Protein AF-A0A9Q1BY20-F1 (afdb_monomer_lite)

Foldseek 3Di:
DDPDQWDWDQDDQPDDDPLDDNPDGDDIDTQGFVVVVDPDPVCNVVGPVVVLVVQCVVCVVLDPDPASDWDPDPVTHHDDPVNVFVVQQVVCVVVDDPPDDDGPCVVLVVVLVVCVVVVNDPVVNCVVSVD

Sequence (131 aa):
MWFSPFFFLLPDPAFLTKNLTKSFIPGPLNLPLMSSASSVPEDRLVCLVRALKWYIEKTKNLLASVSLFILPRSPYSRASKDKISNWLVRIISPLAARSKTIHVHDVQAHSSSLAWFKGVPLQDIWKATTW

Organism: Holothuria leucospilota (NCBI:txid206669)

Radius of gyration: 16.83 Å; chains: 1; bounding box: 37×41×41 Å

Secondary structure (DSSP, 8-state):
----S-EEE---TT---TTS-TT--PPPEEE--HHHH---GGGGGG-HHHHHHHHHHHHTTT--SS-S-B-SSSS--BPPHHHHHHHHHHHHGGGS-TT----HHHHHHHHHHHHHHTT--HHHHHHHHT-

pLDDT: mean 82.46, std 11.77, range [28.53, 96.19]

Structure (mmCIF, N/CA/C/O backbone):
data_AF-A0A9Q1BY20-F1
#
_entry.id   AF-A0A9Q1BY20-F1
#
loop_
_atom_site.group_PDB
_atom_site.id
_atom_site.type_symbol
_atom_site.label_atom_id
_atom_site.label_alt_id
_atom_site.label_comp_id
_atom_site.label_asym_id
_atom_site.label_entity_id
_atom_site.label_seq_id
_atom_site.pdbx_PDB_ins_code
_atom_site.Cartn_x
_atom_site.Cartn_y
_atom_site.Cartn_z
_atom_site.occupancy
_atom_site.B_iso_or_equiv
_atom_site.auth_seq_id
_atom_site.auth_comp_id
_atom_site.auth_asym_id
_atom_site.auth_atom_id
_atom_site.pdbx_PDB_model_num
ATOM 1 N N . MET A 1 1 ? -12.424 -15.165 -17.406 1.00 28.53 1 MET A N 1
ATOM 2 C CA . MET A 1 1 ? -13.352 -15.053 -16.262 1.00 28.53 1 MET A CA 1
ATOM 3 C C . MET A 1 1 ? -12.521 -15.239 -14.993 1.00 28.53 1 MET A C 1
ATOM 5 O O . MET A 1 1 ? -12.140 -16.360 -14.710 1.00 28.53 1 MET A O 1
ATOM 9 N N . TRP A 1 2 ? -12.116 -14.163 -14.305 1.00 32.19 2 TRP A N 1
ATOM 10 C CA . TRP A 1 2 ? -11.282 -14.243 -13.088 1.00 32.19 2 TRP A CA 1
ATOM 11 C C . TRP A 1 2 ? -11.952 -13.461 -11.954 1.00 32.19 2 TRP A C 1
ATOM 13 O O . TRP A 1 2 ? -11.582 -12.329 -11.647 1.00 32.19 2 TRP A O 1
ATOM 23 N N . PHE A 1 3 ? -12.973 -14.067 -11.354 1.00 37.94 3 PHE A N 1
ATOM 24 C CA . PHE A 1 3 ? -13.553 -13.619 -10.089 1.00 37.94 3 PHE A CA 1
ATOM 25 C C . PHE A 1 3 ? -13.021 -14.515 -8.968 1.00 37.94 3 PHE A C 1
ATOM 27 O O . PHE A 1 3 ? -13.756 -15.315 -8.405 1.00 37.94 3 PHE A O 1
ATOM 34 N N . SER A 1 4 ? -11.725 -14.410 -8.658 1.00 45.44 4 SER A N 1
ATOM 35 C CA . SER A 1 4 ? -11.272 -14.824 -7.328 1.00 45.44 4 SER A CA 1
ATOM 36 C C . SER A 1 4 ? -11.544 -13.654 -6.373 1.00 45.44 4 SER A C 1
ATOM 38 O O . SER A 1 4 ? -11.118 -12.532 -6.680 1.00 45.44 4 SER A O 1
ATOM 40 N N . PRO A 1 5 ? -12.268 -13.861 -5.258 1.00 58.69 5 PRO A N 1
ATOM 41 C CA . PRO A 1 5 ? -12.546 -12.807 -4.279 1.00 58.69 5 PRO A CA 1
ATOM 42 C C . PRO A 1 5 ? -11.288 -12.357 -3.520 1.00 58.69 5 PRO A C 1
ATOM 44 O O . PRO A 1 5 ? -11.312 -11.325 -2.854 1.00 58.69 5 PRO A O 1
ATOM 47 N N . PHE A 1 6 ? -10.185 -13.096 -3.654 1.00 61.94 6 PHE A N 1
ATOM 48 C CA . PHE A 1 6 ? -8.929 -12.836 -2.966 1.00 61.94 6 PHE A CA 1
ATOM 49 C C . PHE A 1 6 ? -7.837 -12.421 -3.950 1.00 61.94 6 PHE A C 1
ATOM 51 O O . PHE A 1 6 ? -7.660 -13.030 -5.010 1.00 61.94 6 PHE A O 1
ATOM 58 N N . PHE A 1 7 ? -7.102 -11.369 -3.591 1.00 78.06 7 PHE A N 1
ATOM 59 C CA . PHE A 1 7 ? -5.916 -10.920 -4.307 1.00 78.06 7 PHE A CA 1
ATOM 60 C C . PHE A 1 7 ? -4.699 -11.187 -3.426 1.00 78.06 7 PHE A C 1
ATOM 62 O O . PHE A 1 7 ? -4.558 -10.585 -2.362 1.00 78.06 7 PHE A O 1
ATOM 69 N N . PHE A 1 8 ? -3.837 -12.100 -3.871 1.00 84.12 8 PHE A N 1
ATOM 70 C CA . PHE A 1 8 ? -2.651 -12.500 -3.126 1.00 84.12 8 PHE A CA 1
ATOM 71 C C . PHE A 1 8 ? -1.408 -11.812 -3.679 1.00 84.12 8 PHE A C 1
ATOM 73 O O . PHE A 1 8 ? -1.155 -11.841 -4.883 1.00 84.12 8 PHE A O 1
ATOM 80 N N . LEU A 1 9 ? -0.617 -11.226 -2.784 1.00 85.06 9 LEU A N 1
ATOM 81 C CA . LEU A 1 9 ? 0.753 -10.817 -3.068 1.00 85.06 9 LEU A CA 1
ATOM 82 C C . LEU A 1 9 ? 1.707 -11.808 -2.411 1.00 85.06 9 LEU A C 1
ATOM 84 O O . LEU A 1 9 ? 1.528 -12.166 -1.249 1.00 85.06 9 LEU A O 1
ATOM 88 N N . LEU A 1 10 ? 2.726 -12.228 -3.155 1.00 84.25 10 LEU A N 1
ATOM 89 C CA . LEU A 1 10 ? 3.809 -13.054 -2.637 1.00 84.25 10 LEU A CA 1
ATOM 90 C C . LEU A 1 10 ? 5.005 -12.146 -2.346 1.00 84.25 10 LEU A C 1
ATOM 92 O O . LEU A 1 10 ? 5.545 -11.547 -3.280 1.00 84.25 10 LEU A O 1
ATOM 96 N N . PRO A 1 11 ? 5.392 -11.980 -1.072 1.00 81.19 11 PRO A N 1
ATOM 97 C CA . PRO A 1 11 ? 6.586 -11.225 -0.730 1.00 81.19 11 PRO A CA 1
ATOM 98 C C . PRO A 1 11 ? 7.841 -11.943 -1.237 1.00 81.19 11 PRO A C 1
ATOM 100 O O . PRO A 1 11 ? 7.861 -13.165 -1.369 1.00 81.19 11 PRO A O 1
ATOM 103 N N . ASP A 1 12 ? 8.895 -11.175 -1.504 1.00 80.31 12 ASP A N 1
ATOM 104 C CA . ASP A 1 12 ? 10.209 -11.732 -1.830 1.00 80.31 12 ASP A CA 1
ATOM 105 C C . ASP A 1 12 ? 10.714 -12.567 -0.634 1.00 80.31 12 ASP A C 1
ATOM 107 O O . ASP A 1 12 ? 10.837 -12.008 0.461 1.00 80.31 12 ASP A O 1
ATOM 111 N N . PRO A 1 13 ? 11.015 -13.870 -0.797 1.00 75.75 13 PRO A N 1
ATOM 112 C CA . PRO A 1 13 ? 11.515 -14.711 0.291 1.00 75.75 13 PRO A CA 1
ATOM 113 C C . PRO A 1 13 ? 12.821 -14.198 0.905 1.00 75.75 13 PRO A C 1
ATOM 115 O O . PRO A 1 13 ? 13.110 -14.489 2.061 1.00 75.75 13 PRO A O 1
ATOM 118 N N . ALA A 1 14 ? 13.609 -13.421 0.153 1.00 77.25 14 ALA A N 1
ATOM 119 C CA . ALA A 1 14 ? 14.838 -12.807 0.645 1.00 77.25 14 ALA A CA 1
ATOM 120 C C . ALA A 1 14 ? 14.588 -11.543 1.494 1.00 77.25 14 ALA A C 1
ATOM 122 O O . ALA A 1 14 ? 15.535 -10.944 2.013 1.00 77.25 14 ALA A O 1
ATOM 123 N N . PHE A 1 15 ? 13.335 -11.096 1.633 1.00 74.62 15 PHE A N 1
ATOM 124 C CA . PHE A 1 15 ? 12.997 -9.927 2.433 1.00 74.62 15 PHE A CA 1
ATOM 125 C C . PHE A 1 15 ? 13.075 -10.237 3.933 1.00 74.62 15 PHE A C 1
ATOM 127 O O . PHE A 1 15 ? 12.175 -10.838 4.515 1.00 74.62 15 PHE A O 1
ATOM 134 N N . LEU A 1 16 ? 14.140 -9.753 4.574 1.00 67.69 16 LEU A N 1
ATOM 135 C CA . LEU A 1 16 ? 14.325 -9.803 6.023 1.00 67.69 16 LEU A CA 1
ATOM 136 C C . LEU A 1 16 ? 14.041 -8.421 6.626 1.00 67.69 16 LEU A C 1
ATOM 138 O O . LEU A 1 16 ? 14.715 -7.441 6.291 1.00 67.69 16 LEU A O 1
ATOM 142 N N . THR A 1 17 ? 13.060 -8.316 7.529 1.00 66.19 17 THR A N 1
ATOM 143 C CA . THR A 1 17 ? 12.934 -7.107 8.361 1.00 66.19 17 THR A CA 1
ATOM 144 C C . THR A 1 17 ? 13.916 -7.181 9.530 1.00 66.19 17 THR A C 1
ATOM 146 O O . THR A 1 17 ? 14.373 -8.256 9.913 1.00 66.19 17 THR A O 1
ATOM 149 N N . LYS A 1 18 ? 14.253 -6.024 10.114 1.00 65.62 18 LYS A N 1
ATOM 150 C CA . LYS A 1 18 ? 15.262 -5.913 11.185 1.00 65.62 18 LYS A CA 1
ATOM 151 C C . LYS A 1 18 ? 14.947 -6.749 12.433 1.00 65.62 18 LYS A C 1
ATOM 153 O O . LYS A 1 18 ? 15.868 -7.058 13.178 1.00 65.62 18 LYS A O 1
ATOM 158 N N . ASN A 1 19 ? 13.677 -7.090 12.644 1.00 67.06 19 ASN A N 1
ATOM 159 C CA . ASN A 1 19 ? 13.193 -7.748 13.858 1.00 67.06 19 ASN A CA 1
ATOM 160 C C . ASN A 1 19 ? 12.826 -9.221 13.628 1.00 67.06 19 ASN A C 1
ATOM 162 O O . ASN A 1 19 ? 12.379 -9.891 14.552 1.00 67.06 19 ASN A O 1
ATOM 166 N N . LEU A 1 20 ? 12.993 -9.732 12.405 1.00 69.25 20 LEU A N 1
ATOM 167 C CA . LEU A 1 20 ? 12.628 -11.102 12.069 1.00 69.25 20 LEU A CA 1
ATOM 168 C C . LEU A 1 20 ? 13.850 -12.017 12.113 1.00 69.25 20 LEU A C 1
ATOM 170 O O . LEU A 1 20 ? 14.952 -11.665 11.688 1.00 69.25 20 LEU A O 1
ATOM 174 N N . THR A 1 21 ? 13.641 -13.223 12.629 1.00 67.94 21 THR A N 1
ATOM 175 C CA . THR A 1 21 ? 14.640 -14.289 12.595 1.00 67.94 21 THR A CA 1
ATOM 176 C C . THR A 1 21 ? 14.889 -14.731 11.153 1.00 67.94 21 THR A C 1
ATOM 178 O O . THR A 1 21 ? 14.007 -14.670 10.301 1.00 67.94 21 THR A O 1
ATOM 181 N N . LYS A 1 22 ? 16.094 -15.242 10.869 1.00 68.12 22 LYS A N 1
ATOM 182 C CA . LYS A 1 22 ? 16.462 -15.753 9.531 1.00 68.12 22 LYS A CA 1
ATOM 183 C C . LYS A 1 22 ? 15.572 -16.906 9.040 1.00 68.12 22 LYS A C 1
ATOM 185 O O . LYS A 1 22 ? 15.598 -17.223 7.859 1.00 68.12 22 LYS A O 1
ATOM 190 N N . SER A 1 23 ? 14.827 -17.546 9.943 1.00 70.56 23 SER A N 1
ATOM 191 C CA . SER A 1 23 ? 13.875 -18.617 9.642 1.00 70.56 23 SER A CA 1
ATOM 192 C C . SER A 1 23 ? 12.477 -18.113 9.274 1.00 70.56 23 SER A C 1
ATOM 194 O O . SER A 1 23 ? 11.629 -18.922 8.903 1.00 70.56 23 SER A O 1
ATOM 196 N N . PHE A 1 24 ? 12.203 -16.810 9.387 1.00 73.06 24 PHE A N 1
ATOM 197 C CA . PHE A 1 24 ? 10.910 -16.262 9.010 1.00 73.06 24 PHE A CA 1
ATOM 198 C C . PHE A 1 24 ? 10.748 -16.266 7.489 1.00 73.06 24 PHE A C 1
ATOM 200 O O . PHE A 1 24 ? 11.514 -15.626 6.770 1.00 73.06 24 PHE A O 1
ATOM 207 N N . ILE A 1 25 ? 9.708 -16.949 7.013 1.00 70.31 25 ILE A N 1
ATOM 208 C CA . ILE A 1 25 ? 9.292 -16.912 5.613 1.00 70.31 25 ILE A CA 1
ATOM 209 C C . ILE A 1 25 ? 7.971 -16.145 5.553 1.00 70.31 25 ILE A C 1
ATOM 211 O O . ILE A 1 25 ? 6.983 -16.603 6.136 1.00 70.31 25 ILE A O 1
ATOM 215 N N . PRO A 1 26 ? 7.921 -14.985 4.877 1.00 72.12 26 PRO A N 1
ATOM 216 C CA . PRO A 1 26 ? 6.681 -14.241 4.747 1.00 72.12 26 PRO A CA 1
ATOM 217 C C . PRO A 1 26 ? 5.650 -15.062 3.961 1.00 72.12 26 PRO A C 1
ATOM 219 O O . PRO A 1 26 ? 5.895 -15.485 2.832 1.00 72.12 26 PRO A O 1
ATOM 222 N N . GLY A 1 27 ? 4.486 -15.289 4.572 1.00 77.00 27 GLY A N 1
ATOM 223 C CA . GLY A 1 27 ? 3.354 -15.936 3.912 1.00 77.00 27 GLY A CA 1
ATOM 224 C C . GLY A 1 27 ? 2.697 -15.047 2.844 1.00 77.00 27 GLY A C 1
ATOM 225 O O . GLY A 1 27 ? 2.991 -13.850 2.755 1.00 77.00 27 GLY A O 1
ATOM 226 N N . PRO A 1 28 ? 1.782 -15.606 2.033 1.00 82.75 28 PRO A N 1
ATOM 227 C CA . PRO A 1 28 ? 1.019 -14.831 1.063 1.00 82.75 28 PRO A CA 1
ATOM 228 C C . PRO A 1 28 ? 0.193 -13.749 1.765 1.00 82.75 28 PRO A C 1
ATOM 230 O O . PRO A 1 28 ? -0.575 -14.027 2.687 1.00 82.75 28 PRO A O 1
ATOM 233 N N . LEU A 1 29 ? 0.316 -12.509 1.296 1.00 83.69 29 LEU A N 1
ATOM 234 C CA . LEU A 1 29 ? -0.482 -11.393 1.781 1.00 83.69 29 LEU A CA 1
ATOM 235 C C . LEU A 1 29 ? -1.837 -11.401 1.071 1.00 83.69 29 LEU A C 1
ATOM 237 O O . LEU A 1 29 ? -1.907 -11.160 -0.136 1.00 83.69 29 LEU A O 1
ATOM 241 N N . ASN A 1 30 ? -2.907 -11.660 1.822 1.00 85.31 30 ASN A N 1
ATOM 242 C CA . ASN A 1 30 ? -4.277 -11.584 1.321 1.00 85.31 30 ASN A CA 1
ATOM 243 C C . ASN A 1 30 ? -4.812 -10.154 1.449 1.00 85.31 30 ASN A C 1
ATOM 245 O O . ASN A 1 30 ? -4.933 -9.631 2.557 1.00 85.31 30 ASN A O 1
ATOM 249 N N . LEU A 1 31 ? -5.143 -9.527 0.320 1.00 85.19 31 LEU A N 1
ATOM 250 C CA . LEU A 1 31 ? -5.747 -8.200 0.293 1.00 85.19 31 LEU A CA 1
ATOM 251 C C . LEU A 1 31 ? -7.268 -8.314 0.107 1.00 85.19 31 LEU A C 1
ATOM 253 O O . LEU A 1 31 ? -7.710 -8.748 -0.965 1.00 85.19 31 LEU A O 1
ATOM 257 N N . PRO A 1 32 ? -8.081 -7.904 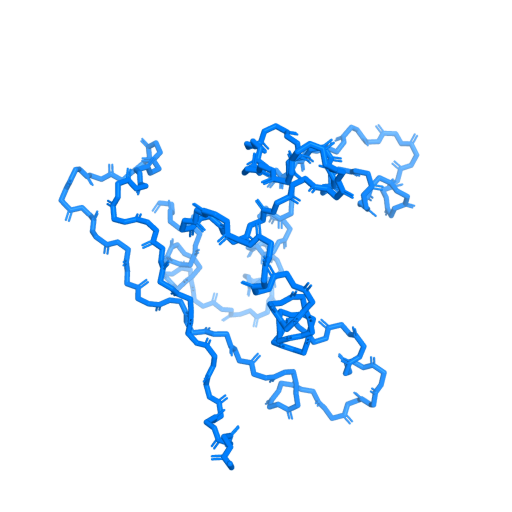1.101 1.00 82.75 32 PRO A N 1
ATOM 258 C CA . PRO A 1 32 ? -9.530 -7.929 0.968 1.00 82.75 32 PRO A CA 1
ATOM 259 C C . PRO A 1 32 ? -10.003 -6.882 -0.045 1.00 82.75 32 PRO A C 1
ATOM 261 O O . PRO A 1 32 ? -9.452 -5.782 -0.163 1.00 82.75 32 PRO A O 1
ATOM 264 N N . LEU A 1 33 ? -11.060 -7.218 -0.783 1.00 83.75 33 LEU A N 1
ATOM 265 C CA . LEU A 1 33 ? -11.761 -6.257 -1.627 1.00 83.75 33 LEU A CA 1
ATOM 266 C C . LEU A 1 33 ? -12.444 -5.207 -0.747 1.00 83.75 33 LEU A C 1
ATOM 268 O O . LEU A 1 33 ? -13.145 -5.548 0.196 1.00 83.75 33 LEU A O 1
ATOM 272 N N . MET A 1 34 ? -12.334 -3.925 -1.096 1.00 83.12 34 MET A N 1
ATOM 273 C CA . MET A 1 34 ? -13.009 -2.876 -0.318 1.00 83.12 34 MET A CA 1
ATOM 274 C C . MET A 1 34 ? -14.531 -3.075 -0.265 1.00 83.12 34 MET A C 1
ATOM 276 O O . MET A 1 34 ? -15.153 -2.767 0.739 1.00 83.12 34 MET A O 1
ATOM 280 N N . SER A 1 35 ? -15.127 -3.674 -1.301 1.00 79.00 35 SER A N 1
ATOM 281 C CA . SER A 1 35 ? -16.556 -4.005 -1.329 1.00 79.00 35 SER A CA 1
ATOM 282 C C . SER A 1 35 ? -16.984 -5.035 -0.280 1.00 79.00 35 SER A C 1
ATOM 284 O O . SER A 1 35 ? -18.173 -5.140 -0.012 1.00 79.00 35 SER A O 1
ATOM 286 N N . SER A 1 36 ? -16.056 -5.819 0.284 1.00 81.19 36 SER A N 1
ATOM 287 C CA . SER A 1 36 ? -16.361 -6.695 1.422 1.00 81.19 36 SER A CA 1
ATOM 288 C C . SER A 1 36 ? -16.231 -5.979 2.767 1.00 81.19 36 SER A C 1
ATOM 290 O O . SER A 1 36 ? -16.679 -6.518 3.771 1.00 81.19 36 SER A O 1
ATOM 292 N N . ALA A 1 37 ? -15.599 -4.802 2.801 1.00 77.12 37 ALA A N 1
ATOM 293 C CA . ALA A 1 37 ? -15.350 -4.024 4.015 1.00 77.12 37 ALA A CA 1
ATOM 294 C C . ALA A 1 37 ? -16.248 -2.781 4.136 1.00 77.12 37 ALA A C 1
ATOM 296 O O . ALA A 1 37 ? -16.501 -2.321 5.245 1.00 77.12 37 ALA A O 1
ATOM 297 N N . SER A 1 38 ? -16.732 -2.239 3.016 1.00 82.25 38 SER A N 1
ATOM 298 C CA . SER A 1 38 ? -17.572 -1.045 2.972 1.00 82.25 38 SER A CA 1
ATOM 299 C C . SER A 1 38 ? -18.605 -1.124 1.848 1.00 82.25 38 SER A C 1
ATOM 301 O O . SER A 1 38 ? -18.320 -1.589 0.739 1.00 82.25 38 SER A O 1
ATOM 303 N N . SER A 1 39 ? -19.813 -0.641 2.139 1.00 84.75 39 SER A N 1
ATOM 304 C CA . SER A 1 39 ? -20.905 -0.459 1.178 1.00 84.75 39 SER A CA 1
ATOM 305 C C . SER A 1 39 ? -20.921 0.935 0.538 1.00 84.75 39 SER A C 1
ATOM 307 O O . SER A 1 39 ? -21.693 1.157 -0.395 1.00 84.75 39 SER A O 1
ATOM 309 N N . VAL A 1 40 ? -20.068 1.859 0.998 1.00 89.12 40 VAL A N 1
ATOM 310 C CA . VAL A 1 40 ? -19.989 3.239 0.503 1.00 89.12 40 VAL A CA 1
ATOM 311 C C . VAL A 1 40 ? -19.407 3.247 -0.923 1.00 89.12 40 VAL A C 1
ATOM 313 O O . VAL A 1 40 ? -18.305 2.730 -1.140 1.00 89.12 40 VAL A O 1
ATOM 316 N N . PRO A 1 41 ? -20.116 3.789 -1.934 1.00 84.81 41 PRO A N 1
ATOM 317 C CA . PRO A 1 41 ? -19.652 3.780 -3.323 1.00 84.81 41 PRO A CA 1
ATOM 318 C C . PRO A 1 41 ? -18.297 4.465 -3.533 1.00 84.81 41 PRO A C 1
ATOM 320 O O . PRO A 1 41 ? -17.477 3.977 -4.315 1.00 84.81 41 PRO A O 1
ATOM 323 N N . GLU A 1 42 ? -18.043 5.558 -2.818 1.00 87.12 42 GLU A N 1
ATOM 324 C CA . GLU A 1 42 ? -16.825 6.364 -2.897 1.00 87.12 42 GLU A CA 1
ATOM 325 C C . GLU A 1 42 ? -15.592 5.574 -2.435 1.00 87.12 42 GLU A C 1
ATOM 327 O O . GLU A 1 42 ? -14.511 5.718 -3.012 1.00 87.12 42 GLU A O 1
ATOM 332 N N . ASP A 1 43 ? -15.758 4.639 -1.491 1.00 83.56 43 ASP A N 1
ATOM 333 C CA . ASP A 1 43 ? -14.666 3.803 -0.978 1.00 83.56 43 ASP A CA 1
ATOM 334 C C . ASP A 1 43 ? -14.084 2.879 -2.058 1.00 83.56 43 ASP A C 1
ATOM 336 O O . ASP A 1 43 ? -12.928 2.444 -1.996 1.00 83.56 43 ASP A O 1
ATOM 340 N N . ARG A 1 44 ? -14.831 2.630 -3.142 1.00 80.12 44 ARG A N 1
ATOM 341 C CA . ARG A 1 44 ? -14.309 1.904 -4.308 1.00 80.12 44 ARG A CA 1
ATOM 342 C C . ARG A 1 44 ? -13.115 2.624 -4.932 1.00 80.12 44 ARG A C 1
ATOM 344 O O . ARG A 1 44 ? -12.240 1.957 -5.496 1.00 80.12 44 ARG A O 1
ATOM 351 N N . LEU A 1 45 ? -13.034 3.953 -4.825 1.00 84.00 45 LEU A N 1
ATOM 352 C CA . LEU A 1 45 ? -11.912 4.737 -5.344 1.00 84.00 45 LEU A CA 1
ATOM 353 C C . LEU A 1 45 ? -10.626 4.495 -4.546 1.00 84.00 45 LEU A C 1
ATOM 355 O O . LEU A 1 45 ? -9.553 4.471 -5.145 1.00 84.00 45 LEU A O 1
ATOM 359 N N . VAL A 1 46 ? -10.726 4.193 -3.253 1.00 84.56 46 VAL A N 1
ATOM 360 C CA . VAL A 1 46 ? -9.574 3.877 -2.390 1.00 84.56 46 VAL A CA 1
ATOM 361 C C . VAL A 1 46 ? -9.296 2.372 -2.272 1.00 84.56 46 VAL A C 1
ATOM 363 O O . VAL A 1 46 ? -8.394 1.951 -1.551 1.00 84.56 46 VAL A O 1
ATOM 366 N N . CYS A 1 47 ? -10.022 1.533 -3.019 1.00 88.62 47 CYS A N 1
ATOM 367 C CA . CYS A 1 47 ? -9.818 0.086 -3.031 1.00 88.62 47 CYS A CA 1
ATOM 368 C C . CYS A 1 47 ? -8.426 -0.304 -3.560 1.00 88.62 47 CYS A C 1
ATOM 370 O O . CYS A 1 47 ? -8.151 -0.221 -4.763 1.00 88.62 47 CYS A O 1
ATOM 372 N N . LEU A 1 48 ? -7.579 -0.821 -2.665 1.00 88.75 48 LEU A N 1
ATOM 373 C CA . LEU A 1 48 ? -6.214 -1.255 -2.972 1.00 88.75 48 LEU A CA 1
ATOM 374 C C . LEU A 1 48 ? -6.171 -2.333 -4.064 1.00 88.75 48 LEU A C 1
ATOM 376 O O . LEU A 1 48 ? -5.389 -2.224 -5.004 1.00 88.75 48 LEU A O 1
ATOM 380 N N . VAL A 1 49 ? -7.050 -3.340 -3.993 1.00 90.38 49 VAL A N 1
ATOM 381 C CA . VAL A 1 49 ? -7.118 -4.424 -4.992 1.00 90.38 49 VAL A CA 1
ATOM 382 C C . VAL A 1 49 ? -7.420 -3.874 -6.388 1.00 90.38 49 VAL A C 1
ATOM 384 O O . VAL A 1 49 ? -6.818 -4.304 -7.371 1.00 90.38 49 VAL A O 1
ATOM 387 N N . ARG A 1 50 ? -8.327 -2.894 -6.495 1.00 89.69 50 ARG A N 1
ATOM 388 C CA . ARG A 1 50 ? -8.656 -2.241 -7.770 1.00 89.69 50 ARG A CA 1
ATOM 389 C C . ARG A 1 50 ? -7.453 -1.473 -8.319 1.00 89.69 50 ARG A C 1
ATOM 391 O O . ARG A 1 50 ? -7.137 -1.615 -9.499 1.00 89.69 50 ARG A O 1
ATOM 398 N N . ALA A 1 51 ? -6.784 -0.692 -7.469 1.00 91.00 51 ALA A N 1
ATOM 399 C CA . ALA A 1 51 ? -5.596 0.071 -7.846 1.00 91.00 51 ALA A CA 1
ATOM 400 C C . ALA A 1 51 ? -4.450 -0.845 -8.311 1.00 91.00 51 ALA A C 1
ATOM 402 O O . ALA A 1 51 ? -3.841 -0.583 -9.346 1.00 91.00 51 ALA A O 1
ATOM 403 N N . LEU A 1 52 ? -4.212 -1.957 -7.607 1.00 91.88 52 LEU A N 1
ATOM 404 C CA . LEU A 1 52 ? -3.190 -2.943 -7.964 1.00 91.88 52 LEU A CA 1
ATOM 405 C C . LEU A 1 52 ? -3.496 -3.654 -9.282 1.00 91.88 52 LEU A C 1
ATOM 407 O O . LEU A 1 52 ? -2.613 -3.742 -10.130 1.00 91.88 52 LEU A O 1
ATOM 411 N N . LYS A 1 53 ? -4.738 -4.110 -9.492 1.00 91.00 53 LYS A N 1
ATOM 412 C CA . LYS A 1 53 ? -5.149 -4.725 -10.766 1.00 91.00 53 LYS A CA 1
ATOM 413 C C . LYS A 1 53 ? -4.918 -3.777 -11.941 1.00 91.00 53 LYS A C 1
ATOM 415 O O . LYS A 1 53 ? -4.357 -4.186 -12.952 1.00 91.00 53 LYS A O 1
ATOM 420 N N . TRP A 1 54 ? -5.310 -2.510 -11.791 1.00 91.69 54 TRP A N 1
ATOM 421 C CA . TRP A 1 54 ? -5.070 -1.491 -12.812 1.00 91.69 54 TRP A CA 1
ATOM 422 C C . TRP A 1 54 ? -3.573 -1.268 -13.058 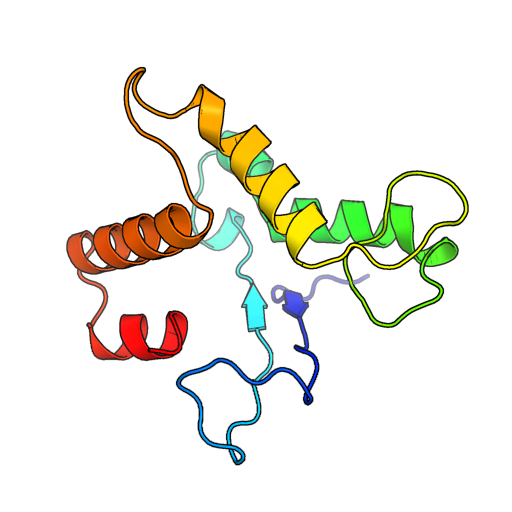1.00 91.69 54 TRP A C 1
ATOM 424 O O . TRP A 1 54 ? -3.143 -1.238 -14.208 1.00 91.69 54 TRP A O 1
ATOM 434 N N . TYR A 1 55 ? -2.778 -1.151 -11.992 1.00 92.44 55 TYR A N 1
ATOM 435 C CA . TYR A 1 55 ? -1.340 -0.917 -12.098 1.00 92.44 55 TYR A CA 1
ATOM 436 C C . TYR A 1 55 ? -0.629 -2.071 -12.809 1.00 92.44 55 TYR A C 1
ATOM 438 O O . TYR A 1 55 ? 0.073 -1.830 -13.785 1.00 92.44 55 TYR A O 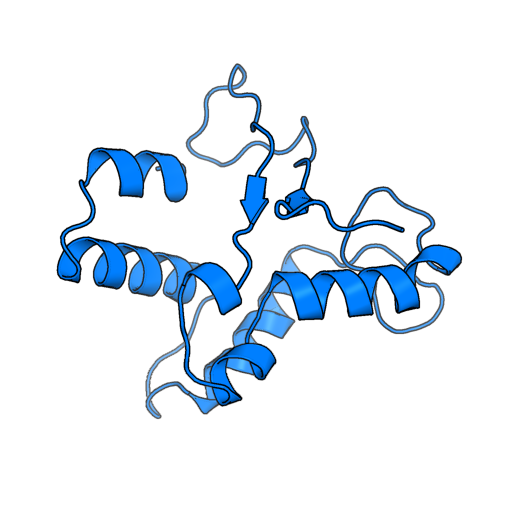1
ATOM 446 N N . ILE A 1 56 ? -0.870 -3.314 -12.378 1.00 91.25 56 ILE A N 1
ATOM 447 C CA . ILE A 1 56 ? -0.280 -4.518 -12.979 1.00 91.25 56 ILE A CA 1
ATOM 448 C C . ILE A 1 56 ? -0.659 -4.619 -14.455 1.00 91.25 56 ILE A C 1
ATOM 450 O O . ILE A 1 56 ? 0.203 -4.864 -15.291 1.00 91.25 56 ILE A O 1
ATOM 454 N N . GLU A 1 57 ? -1.921 -4.372 -14.807 1.00 92.62 57 GLU A N 1
ATOM 455 C CA . GLU A 1 57 ? -2.358 -4.414 -16.205 1.00 92.62 57 GLU A CA 1
ATOM 456 C C . GLU A 1 57 ? -1.625 -3.381 -17.077 1.00 92.62 57 GLU A C 1
ATOM 458 O O . GLU A 1 57 ? -1.324 -3.651 -18.239 1.00 92.62 57 GLU A O 1
ATOM 463 N N . LYS A 1 58 ? -1.295 -2.209 -16.519 1.00 91.88 58 LYS A N 1
ATOM 464 C CA . LYS A 1 58 ? -0.541 -1.157 -17.217 1.00 91.88 58 LYS A CA 1
ATOM 465 C C . LYS A 1 58 ? 0.961 -1.413 -17.272 1.00 91.88 58 LYS A C 1
ATOM 467 O O . LYS A 1 58 ? 1.602 -0.948 -18.211 1.0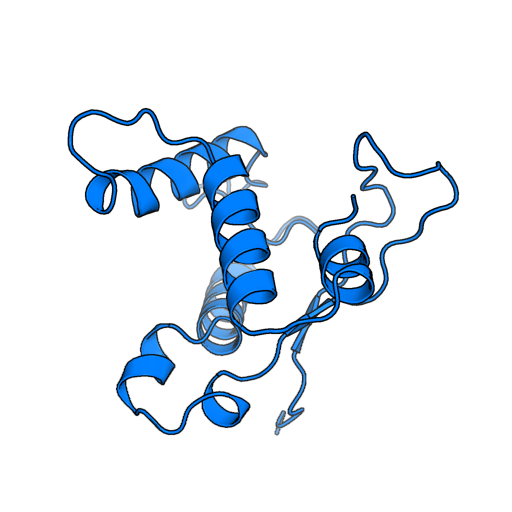0 91.88 58 LYS A O 1
ATOM 472 N N . THR A 1 59 ? 1.525 -2.126 -16.302 1.00 91.69 59 THR A N 1
ATOM 473 C CA . THR A 1 59 ? 2.975 -2.343 -16.201 1.00 91.69 59 THR A CA 1
ATOM 474 C C . THR A 1 59 ? 3.428 -3.736 -16.620 1.00 91.69 59 THR A C 1
ATOM 476 O O . THR A 1 59 ? 4.626 -3.920 -16.805 1.00 91.69 59 THR A O 1
ATOM 479 N N . LYS A 1 60 ? 2.522 -4.695 -16.861 1.00 88.31 60 LYS A N 1
ATOM 480 C CA . LYS A 1 60 ? 2.862 -6.095 -17.194 1.00 88.31 60 LYS A CA 1
ATOM 481 C C . LYS A 1 60 ? 3.862 -6.256 -18.340 1.00 88.31 60 LYS A C 1
ATOM 483 O O . LYS A 1 60 ? 4.728 -7.113 -18.261 1.00 88.31 60 LYS A O 1
ATOM 488 N N . ASN A 1 61 ? 3.788 -5.400 -19.360 1.00 89.12 61 ASN A N 1
ATOM 489 C CA . ASN A 1 61 ? 4.690 -5.447 -20.519 1.00 89.12 61 ASN A CA 1
ATOM 490 C C . ASN A 1 61 ? 6.012 -4.686 -20.294 1.00 89.12 61 ASN A C 1
ATOM 492 O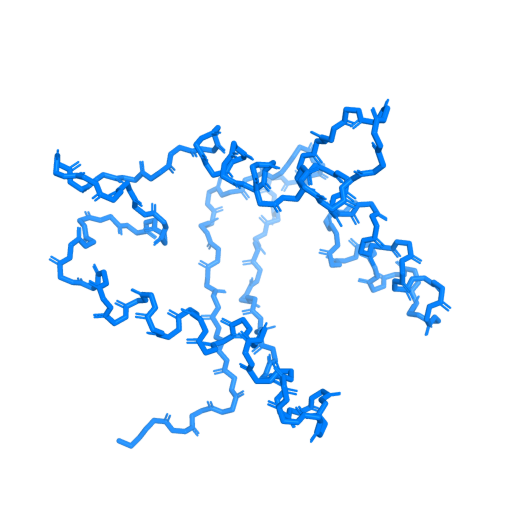 O . ASN A 1 61 ? 6.897 -4.729 -21.139 1.00 89.12 61 ASN A O 1
ATOM 496 N N . LEU A 1 62 ? 6.126 -3.950 -19.186 1.00 87.25 62 LEU A N 1
ATOM 497 C CA . LEU A 1 62 ? 7.295 -3.150 -18.804 1.00 87.25 62 LEU A CA 1
ATOM 498 C C . LEU A 1 62 ? 8.108 -3.814 -17.682 1.00 87.25 62 LEU A C 1
ATOM 500 O O . LEU A 1 62 ? 9.236 -3.408 -17.407 1.00 87.25 62 LEU A O 1
ATOM 504 N N . LEU A 1 63 ? 7.526 -4.803 -17.000 1.00 76.75 63 LEU A N 1
ATOM 505 C CA . LEU A 1 63 ? 8.148 -5.520 -15.896 1.00 76.75 63 LEU A CA 1
ATOM 506 C C . LEU A 1 63 ? 9.243 -6.454 -16.421 1.00 76.75 63 LEU A C 1
ATOM 508 O O . LEU A 1 63 ? 8.981 -7.577 -16.834 1.00 76.75 63 LEU A O 1
ATOM 512 N N . ALA A 1 64 ? 10.492 -5.999 -16.350 1.00 72.00 64 ALA A N 1
ATOM 513 C CA . ALA A 1 64 ? 11.672 -6.839 -16.573 1.00 72.00 64 ALA A CA 1
ATOM 514 C C . ALA A 1 64 ? 12.156 -7.554 -15.289 1.00 72.00 64 ALA A C 1
ATOM 516 O O . ALA A 1 64 ? 13.191 -8.213 -15.291 1.00 72.00 64 ALA A O 1
ATOM 517 N N . SER A 1 65 ? 11.459 -7.378 -14.161 1.00 74.81 65 SER A N 1
ATOM 518 C CA . SER A 1 65 ? 11.879 -7.830 -12.829 1.00 74.81 65 SER A CA 1
ATOM 519 C C . SER A 1 65 ? 10.686 -8.319 -12.006 1.00 74.81 65 SER A C 1
ATOM 521 O O . SER A 1 65 ? 9.554 -7.910 -12.245 1.00 74.81 65 SER A O 1
ATOM 523 N N . VAL A 1 66 ? 10.957 -9.131 -10.978 1.00 79.81 66 VAL A N 1
ATOM 524 C CA . VAL A 1 66 ? 9.975 -9.599 -9.978 1.00 79.81 66 VAL A CA 1
ATOM 525 C C . VAL A 1 66 ? 9.468 -8.493 -9.042 1.00 79.81 66 VAL A C 1
ATOM 527 O O . VAL A 1 66 ? 8.568 -8.718 -8.236 1.00 79.81 66 VAL A O 1
ATOM 530 N N . SER A 1 67 ? 10.050 -7.291 -9.097 1.00 85.00 67 SER A N 1
ATOM 531 C CA . SER A 1 67 ? 9.618 -6.187 -8.242 1.00 85.00 67 SER A CA 1
ATOM 532 C C . SER A 1 67 ? 8.318 -5.567 -8.739 1.00 85.00 67 SER A C 1
ATOM 534 O O . SER A 1 67 ? 8.228 -5.159 -9.892 1.00 85.00 67 SER A O 1
ATOM 536 N N . LEU A 1 68 ? 7.341 -5.434 -7.836 1.00 88.88 68 LEU A N 1
ATOM 537 C CA . LEU A 1 68 ? 6.028 -4.882 -8.163 1.00 88.88 68 LEU A CA 1
ATOM 538 C C . LEU A 1 68 ? 6.117 -3.448 -8.700 1.00 88.88 68 LEU A C 1
ATOM 540 O O . LEU A 1 68 ? 5.483 -3.146 -9.699 1.00 88.88 68 LEU A O 1
ATOM 544 N N . PHE A 1 69 ? 6.890 -2.567 -8.059 1.00 91.19 69 PHE A N 1
ATOM 545 C CA . PHE A 1 69 ? 6.939 -1.151 -8.424 1.00 91.19 69 PHE A CA 1
ATOM 546 C C . PHE A 1 69 ? 8.123 -0.826 -9.337 1.00 91.19 69 PHE A C 1
ATOM 548 O O . PHE A 1 69 ? 9.280 -1.081 -8.996 1.00 91.19 69 PHE A O 1
ATOM 555 N N . ILE A 1 70 ? 7.827 -0.173 -10.461 1.00 92.56 70 ILE A N 1
ATOM 556 C CA . ILE A 1 70 ? 8.812 0.319 -11.430 1.00 92.56 70 ILE A CA 1
ATOM 557 C C . ILE A 1 70 ? 8.864 1.847 -11.470 1.00 92.56 70 ILE A C 1
ATOM 559 O O . ILE A 1 70 ? 7.897 2.534 -11.130 1.00 92.56 70 ILE A O 1
ATOM 563 N N . LEU A 1 71 ? 9.997 2.393 -11.911 1.00 91.94 71 LEU A N 1
ATOM 564 C CA . LEU A 1 71 ? 10.119 3.810 -12.231 1.00 91.94 71 LEU A CA 1
ATOM 565 C C . LEU A 1 71 ? 9.252 4.150 -13.457 1.00 91.94 71 LEU A C 1
ATOM 567 O O . LEU A 1 71 ? 9.258 3.401 -14.430 1.00 91.94 71 LEU A O 1
ATOM 571 N N . PRO A 1 72 ? 8.544 5.295 -13.467 1.00 86.69 72 PRO A N 1
ATOM 572 C CA . PRO A 1 72 ? 7.603 5.648 -14.535 1.00 86.69 72 PRO A CA 1
ATOM 573 C C . PRO A 1 72 ? 8.281 6.164 -15.818 1.00 86.69 72 PRO A C 1
ATOM 575 O O . PRO A 1 72 ? 7.610 6.707 -16.692 1.00 86.69 72 PRO A O 1
ATOM 578 N N . ARG A 1 73 ? 9.610 6.057 -15.927 1.00 87.50 73 ARG A N 1
ATOM 579 C CA . ARG A 1 73 ? 10.401 6.561 -17.056 1.00 87.50 73 ARG A CA 1
ATOM 580 C C . ARG A 1 73 ? 11.311 5.462 -17.583 1.00 87.50 73 ARG A C 1
ATOM 582 O O . ARG A 1 73 ? 11.860 4.696 -16.795 1.00 87.50 73 ARG A O 1
ATOM 589 N N . SER A 1 74 ? 11.487 5.440 -18.902 1.00 83.25 74 SER A N 1
ATOM 590 C CA . SER A 1 74 ? 12.477 4.582 -19.550 1.00 83.25 74 SER A CA 1
ATOM 591 C C . SER A 1 74 ? 13.900 4.973 -19.104 1.00 83.25 74 SER A C 1
ATOM 593 O O . SER A 1 74 ? 14.172 6.175 -19.014 1.00 83.25 74 SER A O 1
ATOM 595 N N . PRO A 1 75 ? 14.803 4.013 -18.823 1.00 84.62 75 PRO A N 1
ATOM 596 C CA . PRO A 1 75 ? 14.591 2.563 -18.846 1.00 84.62 75 PRO A CA 1
ATOM 597 C C . PRO A 1 75 ? 13.823 2.087 -17.598 1.00 84.62 75 PRO A C 1
ATOM 599 O O . PRO A 1 75 ? 14.275 2.277 -16.464 1.00 84.62 75 PRO A O 1
ATOM 602 N N . TYR A 1 76 ? 12.648 1.482 -17.815 1.00 88.44 76 TYR A N 1
ATOM 603 C CA . TYR A 1 76 ? 11.721 1.041 -16.768 1.00 88.44 76 TYR A CA 1
ATOM 604 C C . TYR A 1 76 ? 12.395 0.016 -15.850 1.00 88.44 76 TYR A C 1
ATOM 606 O O . TYR A 1 76 ? 12.508 -1.164 -16.167 1.00 88.44 76 TYR A O 1
ATOM 614 N N . SER A 1 77 ? 12.875 0.489 -14.707 1.00 89.75 77 SER A N 1
ATOM 615 C CA . SER A 1 77 ? 13.649 -0.288 -13.741 1.00 89.75 77 SER A CA 1
ATOM 616 C C . SER A 1 77 ? 12.927 -0.355 -12.401 1.00 89.75 77 SER A C 1
ATOM 618 O O . SER A 1 77 ? 11.997 0.411 -12.136 1.00 89.75 77 SER A O 1
ATOM 620 N N . ARG A 1 78 ? 13.353 -1.285 -11.541 1.00 91.06 78 ARG A N 1
ATOM 621 C CA . ARG A 1 78 ? 12.820 -1.438 -10.184 1.00 91.06 78 ARG A CA 1
ATOM 622 C C . ARG A 1 78 ? 12.905 -0.116 -9.415 1.00 91.06 78 ARG A C 1
ATOM 624 O O . ARG A 1 78 ? 13.966 0.501 -9.334 1.00 91.06 78 ARG A O 1
ATOM 631 N N . ALA A 1 79 ? 11.809 0.278 -8.773 1.00 91.62 79 ALA A N 1
ATOM 632 C CA . ALA A 1 79 ? 11.827 1.385 -7.830 1.00 91.62 79 ALA A CA 1
ATOM 633 C C . ALA A 1 79 ? 12.618 0.991 -6.569 1.00 91.62 79 ALA A C 1
ATOM 635 O O . ALA A 1 79 ? 12.367 -0.049 -5.953 1.00 91.62 79 ALA A O 1
ATOM 636 N N . SER A 1 80 ? 13.584 1.823 -6.170 1.00 89.88 80 SER A N 1
ATOM 637 C CA . SER A 1 80 ? 14.314 1.611 -4.918 1.00 89.88 80 SER A CA 1
ATOM 638 C C . SER A 1 80 ? 13.421 1.883 -3.703 1.00 89.88 80 SER A C 1
ATOM 640 O O . SER A 1 80 ? 12.426 2.612 -3.792 1.00 89.88 80 SER A O 1
ATOM 642 N N . LYS A 1 81 ? 13.812 1.346 -2.540 1.00 88.25 81 LYS A N 1
ATOM 643 C CA . LYS A 1 81 ? 13.142 1.610 -1.258 1.00 88.25 81 LYS A CA 1
ATOM 644 C C . LYS A 1 81 ? 12.980 3.113 -1.008 1.00 88.25 81 LYS A C 1
ATOM 646 O O . LYS A 1 81 ? 11.895 3.554 -0.644 1.00 88.25 81 LYS A O 1
ATOM 651 N N . ASP A 1 82 ? 14.022 3.899 -1.266 1.00 90.25 82 ASP A N 1
ATOM 652 C CA . ASP A 1 82 ? 13.999 5.347 -1.040 1.00 90.25 82 ASP A CA 1
ATOM 653 C C . ASP A 1 82 ? 13.066 6.072 -2.009 1.00 90.25 82 ASP A C 1
ATOM 655 O O . ASP A 1 82 ? 12.423 7.050 -1.633 1.00 90.25 82 ASP A O 1
ATOM 659 N N . LYS A 1 83 ? 12.942 5.603 -3.259 1.00 92.75 83 LYS A N 1
ATOM 660 C CA . LYS A 1 83 ? 11.990 6.183 -4.219 1.00 92.75 83 LYS A CA 1
ATOM 661 C C . LYS A 1 83 ? 10.552 5.935 -3.788 1.00 92.75 83 LYS A C 1
ATOM 663 O O . LYS A 1 83 ? 9.775 6.884 -3.756 1.00 92.75 83 LYS A O 1
ATOM 668 N N . ILE A 1 84 ? 10.231 4.704 -3.391 1.00 91.38 84 ILE A N 1
ATOM 669 C CA . ILE A 1 84 ? 8.907 4.356 -2.859 1.00 91.38 84 ILE A CA 1
ATOM 670 C C . ILE A 1 84 ? 8.624 5.164 -1.586 1.00 91.38 84 ILE A C 1
ATOM 672 O O . ILE A 1 84 ? 7.553 5.750 -1.456 1.00 91.38 84 ILE A O 1
ATOM 676 N N . SER A 1 85 ? 9.608 5.263 -0.688 1.00 90.00 85 SER A N 1
ATOM 677 C CA . SER A 1 85 ? 9.501 6.040 0.547 1.00 90.00 85 SER A CA 1
ATOM 678 C C . SER A 1 85 ? 9.179 7.512 0.269 1.00 90.00 85 SER A C 1
ATOM 680 O O . SER A 1 85 ? 8.217 8.061 0.803 1.00 90.00 85 SER A O 1
ATOM 682 N N . ASN A 1 86 ? 9.912 8.133 -0.658 1.00 91.00 86 ASN A N 1
ATOM 683 C CA . ASN A 1 86 ? 9.667 9.511 -1.074 1.00 91.00 86 ASN A CA 1
ATOM 684 C C . ASN A 1 86 ? 8.298 9.700 -1.740 1.00 91.00 86 ASN A C 1
ATOM 686 O O . ASN A 1 86 ? 7.660 10.727 -1.525 1.00 91.00 86 ASN A O 1
ATOM 690 N N . TRP A 1 87 ? 7.827 8.745 -2.551 1.00 92.62 87 TRP A N 1
ATOM 691 C CA . TRP A 1 87 ? 6.480 8.814 -3.128 1.00 92.62 87 TRP A CA 1
ATOM 692 C C . TRP A 1 87 ? 5.406 8.793 -2.043 1.00 92.62 87 TRP A C 1
ATOM 694 O O . TRP A 1 87 ? 4.495 9.616 -2.091 1.00 92.62 87 TRP A O 1
ATOM 704 N N . LEU A 1 88 ? 5.549 7.915 -1.047 1.00 89.94 88 LEU A N 1
ATOM 705 C CA . LEU A 1 88 ? 4.628 7.842 0.085 1.00 89.94 88 LEU A CA 1
ATOM 706 C C . LEU A 1 88 ? 4.611 9.148 0.873 1.00 89.94 88 LEU A C 1
ATOM 708 O O . LEU A 1 88 ? 3.534 9.707 1.050 1.00 89.94 88 LEU A O 1
ATOM 712 N N . VA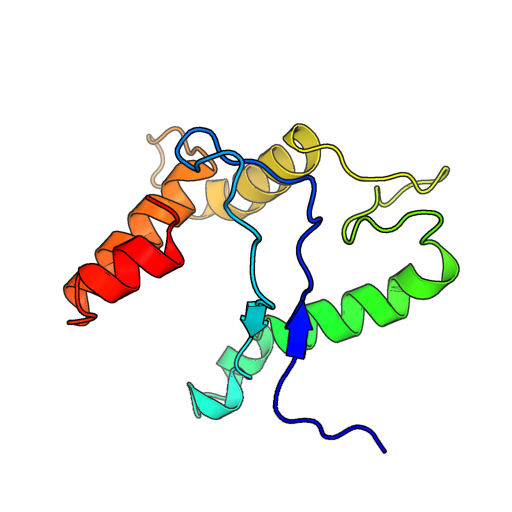L A 1 89 ? 5.781 9.674 1.264 1.00 89.94 89 VAL A N 1
ATOM 713 C CA . VAL A 1 89 ? 5.882 10.966 1.965 1.00 89.94 89 VAL A CA 1
ATOM 714 C C . VAL A 1 89 ? 5.188 12.065 1.163 1.00 89.94 89 VAL A C 1
ATOM 716 O O . VAL A 1 89 ? 4.337 12.758 1.702 1.00 89.94 89 VAL A O 1
ATOM 719 N N . ARG A 1 90 ? 5.451 12.174 -0.144 1.00 90.75 90 ARG A N 1
ATOM 720 C CA . ARG A 1 90 ? 4.813 13.190 -1.000 1.00 90.75 90 ARG A CA 1
ATOM 721 C C . ARG A 1 90 ? 3.289 13.078 -1.061 1.00 90.75 90 ARG A C 1
ATOM 723 O O . ARG A 1 90 ? 2.635 14.105 -1.203 1.00 90.75 90 ARG A O 1
ATOM 730 N N . ILE A 1 91 ? 2.735 11.867 -0.975 1.00 88.94 91 ILE A N 1
ATOM 731 C CA . ILE A 1 91 ? 1.282 11.640 -0.956 1.00 88.94 91 ILE A CA 1
ATOM 732 C C . ILE A 1 91 ? 0.672 12.089 0.376 1.00 88.94 91 ILE A C 1
ATOM 734 O O . ILE A 1 91 ? -0.410 12.668 0.382 1.00 88.94 91 ILE A O 1
ATOM 738 N N . ILE A 1 92 ? 1.350 11.833 1.497 1.00 85.94 92 ILE A N 1
ATOM 739 C CA . ILE A 1 92 ? 0.804 12.081 2.841 1.00 85.94 92 ILE A CA 1
ATOM 740 C C . ILE A 1 92 ? 1.145 13.466 3.399 1.00 85.94 92 ILE A C 1
ATOM 742 O O . ILE A 1 92 ? 0.412 13.964 4.246 1.00 85.94 92 ILE A O 1
ATOM 746 N N . SER A 1 93 ? 2.209 14.121 2.924 1.00 86.56 93 SER A N 1
ATOM 747 C CA . SER A 1 93 ? 2.603 15.462 3.378 1.00 86.56 93 SER A CA 1
ATOM 748 C C . SER A 1 93 ? 1.475 16.501 3.299 1.00 86.56 93 SER A C 1
ATOM 750 O O . SER A 1 93 ? 1.337 17.254 4.258 1.00 86.56 93 SER A O 1
ATOM 752 N N . PRO A 1 94 ? 0.632 16.553 2.245 1.00 86.56 94 PRO A N 1
ATOM 753 C CA . PRO A 1 94 ? -0.495 17.489 2.198 1.00 86.56 94 PRO A CA 1
ATOM 754 C C . PRO A 1 94 ? -1.567 17.240 3.268 1.00 86.56 94 PRO A C 1
ATOM 756 O O . PRO A 1 94 ? -2.327 18.147 3.587 1.00 86.56 94 PRO A O 1
ATOM 759 N N . LEU A 1 95 ? -1.643 16.020 3.808 1.00 80.44 95 LEU A N 1
ATOM 760 C CA . LEU A 1 95 ? -2.604 15.630 4.845 1.00 80.44 95 LEU A CA 1
ATOM 761 C C . LEU A 1 95 ? -2.071 15.891 6.261 1.00 80.44 95 LEU A C 1
ATOM 763 O O . LEU A 1 95 ? -2.802 15.748 7.240 1.00 80.44 95 LEU A O 1
ATOM 767 N N . ALA A 1 96 ? -0.793 16.241 6.386 1.00 77.19 96 ALA A N 1
ATOM 768 C CA . ALA A 1 96 ? -0.154 16.476 7.665 1.00 77.19 96 ALA A CA 1
ATOM 769 C C . ALA A 1 96 ? -0.424 17.889 8.187 1.00 77.19 96 ALA A C 1
ATOM 771 O O . ALA A 1 96 ? -0.459 18.865 7.437 1.00 77.19 96 ALA A O 1
ATOM 772 N N . ALA A 1 97 ? -0.551 18.014 9.510 1.00 73.31 97 ALA A N 1
ATOM 773 C CA . ALA A 1 97 ? -0.581 19.317 10.163 1.00 73.31 97 ALA A CA 1
ATOM 774 C C . ALA A 1 97 ? 0.712 20.100 9.856 1.00 73.31 97 ALA A C 1
ATOM 776 O O . ALA A 1 97 ? 1.797 19.516 9.812 1.00 73.31 97 ALA A O 1
ATOM 777 N N . ARG A 1 98 ? 0.598 21.430 9.705 1.00 62.09 98 ARG A N 1
ATOM 778 C CA . ARG A 1 98 ? 1.626 22.361 9.174 1.00 62.09 98 ARG A CA 1
ATOM 779 C C . ARG A 1 98 ? 2.988 22.401 9.905 1.00 62.09 98 ARG A C 1
ATOM 781 O O . ARG A 1 98 ? 3.824 23.214 9.537 1.00 62.09 98 ARG A O 1
ATOM 788 N N . SER A 1 99 ? 3.233 21.555 10.905 1.00 61.38 99 SER A N 1
ATOM 789 C CA . SER A 1 99 ? 4.451 21.555 11.734 1.00 61.38 99 SER A CA 1
ATOM 790 C C . SER A 1 99 ? 5.071 20.163 11.952 1.00 61.38 99 SER A C 1
ATOM 792 O O . SER A 1 99 ? 6.052 20.024 12.678 1.00 61.38 99 SER A O 1
ATOM 794 N N . LYS A 1 100 ? 4.518 19.098 11.354 1.00 75.06 100 LYS A N 1
ATOM 795 C CA . LYS A 1 100 ? 5.013 17.734 11.586 1.00 75.06 100 LYS A CA 1
ATOM 796 C C . LYS A 1 100 ? 5.832 17.237 10.399 1.00 75.06 100 LYS A C 1
ATOM 798 O O . LYS A 1 100 ? 5.304 17.089 9.299 1.00 75.06 100 LYS A O 1
ATOM 803 N N . THR A 1 101 ? 7.107 16.929 10.633 1.00 78.12 101 THR A N 1
ATOM 804 C CA . THR A 1 101 ? 7.895 16.115 9.700 1.00 78.12 101 THR A CA 1
ATOM 805 C C . THR A 1 101 ? 7.253 14.737 9.616 1.00 78.12 101 THR A C 1
ATOM 807 O O . THR A 1 101 ? 7.059 14.091 10.644 1.00 78.12 101 THR A O 1
ATOM 810 N N . ILE A 1 102 ? 6.899 14.306 8.407 1.00 82.12 102 ILE A N 1
ATOM 811 C CA . ILE A 1 102 ? 6.265 13.008 8.188 1.00 82.12 102 ILE A CA 1
ATOM 812 C C . ILE A 1 102 ? 7.278 12.005 7.660 1.00 82.12 102 ILE A C 1
ATOM 814 O O . ILE A 1 102 ? 7.972 12.250 6.671 1.00 82.12 102 ILE A O 1
ATOM 818 N N . HIS A 1 103 ? 7.295 10.839 8.289 1.00 84.94 103 HIS A N 1
ATOM 819 C CA . HIS A 1 103 ? 8.058 9.681 7.868 1.00 84.94 103 HIS A CA 1
ATOM 820 C C . HIS A 1 103 ? 7.123 8.562 7.411 1.00 84.94 103 HIS A C 1
ATOM 822 O O . HIS A 1 103 ? 5.995 8.426 7.873 1.00 84.94 103 HIS A O 1
ATOM 828 N N . VAL A 1 104 ? 7.607 7.686 6.530 1.00 81.81 104 VAL A N 1
ATOM 829 C CA . VAL A 1 104 ? 6.819 6.533 6.052 1.00 81.81 104 VAL A CA 1
ATOM 830 C C . VAL A 1 104 ? 6.381 5.616 7.194 1.00 81.81 104 VAL A C 1
ATOM 832 O O . VAL A 1 104 ? 5.285 5.061 7.157 1.00 81.81 104 VAL A O 1
ATOM 835 N N . HIS A 1 105 ? 7.209 5.495 8.233 1.00 83.12 105 HIS A N 1
ATOM 836 C CA . HIS A 1 105 ? 6.889 4.707 9.421 1.00 83.12 105 HIS A CA 1
ATOM 837 C C . HIS A 1 105 ? 5.698 5.269 10.215 1.00 83.12 105 HIS A C 1
ATOM 839 O O . HIS A 1 105 ? 5.044 4.508 10.927 1.00 83.12 105 HIS A O 1
ATOM 845 N N . ASP A 1 106 ? 5.339 6.545 10.031 1.00 84.38 106 ASP A N 1
ATOM 846 C CA . ASP A 1 106 ? 4.157 7.125 10.672 1.00 84.38 106 ASP A CA 1
ATOM 847 C C . ASP A 1 106 ? 2.868 6.470 10.172 1.00 84.38 106 ASP A C 1
ATOM 849 O O . ASP A 1 106 ? 1.921 6.340 10.943 1.00 84.38 106 ASP A O 1
ATOM 853 N N . VAL A 1 107 ? 2.823 6.008 8.916 1.00 86.31 107 VAL A N 1
ATOM 854 C CA . VAL A 1 107 ? 1.659 5.292 8.366 1.00 86.31 107 VAL A CA 1
ATOM 855 C C . VAL A 1 107 ? 1.427 3.992 9.135 1.00 86.31 107 VAL A C 1
ATOM 857 O O . VAL A 1 107 ? 0.295 3.682 9.504 1.00 86.31 107 VAL A O 1
ATOM 860 N N . GLN A 1 108 ? 2.505 3.262 9.434 1.00 86.00 108 GLN A N 1
ATOM 861 C CA . GLN A 1 108 ? 2.437 2.029 10.216 1.00 86.00 108 GLN A CA 1
ATOM 862 C C . GLN A 1 108 ? 1.957 2.313 11.646 1.00 86.00 108 GLN A C 1
ATOM 864 O O . GLN A 1 108 ? 1.055 1.627 12.121 1.00 86.00 108 GLN A O 1
ATOM 869 N N . ALA A 1 109 ? 2.498 3.350 12.295 1.00 87.44 109 ALA A N 1
ATOM 870 C CA . ALA A 1 109 ? 2.114 3.746 13.652 1.00 87.44 109 ALA A CA 1
ATOM 871 C C . ALA A 1 109 ? 0.648 4.203 13.755 1.00 87.44 109 ALA A C 1
ATOM 873 O O . ALA A 1 109 ? -0.053 3.827 14.695 1.00 87.44 109 ALA A O 1
ATOM 874 N N . HIS A 1 110 ? 0.154 4.983 12.787 1.00 88.75 110 HIS A N 1
ATOM 875 C CA . HIS A 1 110 ? -1.254 5.391 12.760 1.00 88.75 110 HIS A CA 1
ATOM 876 C C . HIS A 1 110 ? -2.169 4.197 12.486 1.00 88.75 110 HIS A C 1
ATOM 878 O O . HIS A 1 110 ? -3.200 4.066 13.140 1.00 88.75 110 HIS A O 1
ATOM 884 N N . SER A 1 111 ? -1.790 3.302 11.565 1.00 89.69 111 SER A N 1
ATOM 885 C CA . SER A 1 111 ? -2.590 2.117 11.242 1.00 89.69 111 SER A CA 1
ATOM 886 C C . SER A 1 111 ? -2.714 1.162 12.430 1.00 89.69 111 SER A C 1
ATOM 888 O O . SER A 1 111 ? -3.811 0.676 12.697 1.00 89.69 111 SER A O 1
ATOM 890 N N . SER A 1 112 ? -1.624 0.896 13.157 1.00 92.44 112 SER A N 1
ATOM 891 C CA . SER A 1 112 ? -1.656 0.029 14.341 1.00 92.44 112 SER A CA 1
ATOM 892 C C . SER A 1 112 ? -2.423 0.669 15.498 1.00 92.44 112 SER A C 1
ATOM 894 O O . SER A 1 112 ? -3.231 -0.001 16.138 1.00 92.44 112 SER A O 1
ATOM 896 N N . SER A 1 113 ? -2.253 1.977 15.715 1.00 92.69 113 SER A N 1
ATOM 897 C CA . SER A 1 113 ? -3.007 2.719 16.735 1.00 92.69 113 SER A CA 1
ATOM 898 C C . SER A 1 113 ? -4.508 2.732 16.439 1.00 92.69 113 SER A C 1
ATOM 900 O O . SER A 1 113 ? -5.318 2.523 17.340 1.00 92.69 113 SER A O 1
ATOM 902 N N . LEU A 1 114 ? -4.894 2.932 15.173 1.00 93.00 114 LEU A N 1
ATOM 903 C CA . LEU A 1 114 ? -6.293 2.885 14.750 1.00 93.00 114 LEU A CA 1
ATOM 904 C C . LEU A 1 114 ? -6.881 1.481 14.921 1.00 93.00 114 LEU A C 1
ATOM 906 O O . LEU A 1 114 ? -7.997 1.358 15.417 1.00 93.00 114 LEU A O 1
ATOM 910 N N . ALA A 1 115 ? -6.144 0.432 14.548 1.00 93.69 115 ALA A N 1
ATOM 911 C CA . ALA A 1 115 ? -6.578 -0.951 14.742 1.00 93.69 115 ALA A CA 1
ATOM 912 C C . ALA A 1 115 ? -6.820 -1.259 16.228 1.00 93.69 115 ALA A C 1
ATOM 914 O O . ALA A 1 115 ? -7.869 -1.796 16.581 1.00 93.69 115 ALA A O 1
ATOM 915 N N . TRP A 1 116 ? -5.900 -0.839 17.101 1.00 95.25 116 TRP A N 1
ATOM 916 C CA . TRP A 1 116 ? -6.058 -0.970 18.549 1.00 95.25 116 TRP A CA 1
ATOM 917 C C . TRP A 1 116 ? -7.295 -0.226 19.061 1.00 95.25 116 TRP A C 1
ATOM 919 O O . TRP A 1 116 ? -8.118 -0.801 19.767 1.00 95.25 116 TRP A O 1
ATOM 929 N N . PHE A 1 117 ? -7.488 1.026 18.634 1.00 95.69 117 PHE A N 1
ATOM 930 C CA . PHE A 1 117 ? -8.664 1.821 19.000 1.00 95.69 117 PHE A CA 1
ATOM 931 C C . PHE A 1 117 ? -9.984 1.206 18.501 1.00 95.69 117 PHE A C 1
ATOM 933 O O . PHE A 1 117 ? -11.035 1.400 19.106 1.00 95.69 117 PHE A O 1
ATOM 940 N N . LYS A 1 118 ? -9.941 0.438 17.407 1.00 94.69 118 LYS A N 1
ATOM 941 C CA . LYS A 1 118 ? -11.078 -0.323 16.869 1.00 94.69 118 LYS A CA 1
ATOM 942 C C . LYS A 1 118 ? -11.262 -1.699 17.524 1.00 94.69 118 LYS A C 1
ATOM 944 O O . LYS A 1 118 ? -12.133 -2.446 17.090 1.00 94.69 118 LYS A O 1
ATOM 949 N N . GLY A 1 119 ? -10.488 -2.023 18.561 1.00 95.31 119 GLY A N 1
ATOM 950 C CA . GLY A 1 119 ? -10.624 -3.259 19.331 1.00 95.31 119 GLY A CA 1
ATOM 951 C C . GLY A 1 119 ? -9.981 -4.488 18.686 1.00 95.31 119 GLY A C 1
ATOM 952 O O . GLY A 1 119 ? -10.301 -5.607 19.080 1.00 95.31 119 GLY A O 1
ATOM 953 N N . VAL A 1 120 ? -9.088 -4.315 17.704 1.00 95.19 120 VAL A N 1
ATOM 954 C CA . VAL A 1 120 ? -8.330 -5.441 17.136 1.00 95.19 120 VAL A CA 1
ATOM 955 C C . VAL A 1 120 ? -7.375 -5.994 18.206 1.00 95.19 120 VAL A C 1
ATOM 957 O O . VAL A 1 120 ? -6.640 -5.207 18.814 1.00 95.19 120 VAL A O 1
ATOM 960 N N . PRO A 1 121 ? -7.336 -7.321 18.441 1.00 96.19 121 PRO A N 1
ATOM 961 C CA . PRO A 1 121 ? -6.438 -7.916 19.422 1.00 96.19 121 PRO A CA 1
ATOM 962 C C . PRO A 1 121 ? -4.972 -7.562 19.161 1.00 96.19 121 PRO A C 1
ATOM 964 O O . PRO A 1 121 ? -4.488 -7.630 18.030 1.00 96.19 121 PRO A O 1
ATOM 967 N N . LEU A 1 122 ? -4.231 -7.248 20.226 1.00 92.94 122 LEU A N 1
ATOM 968 C CA . LEU A 1 122 ? -2.829 -6.829 20.123 1.00 92.94 122 LEU A CA 1
ATOM 969 C C . LEU A 1 122 ? -1.950 -7.872 19.414 1.00 92.94 122 LEU A C 1
ATOM 971 O O . LEU A 1 122 ? -1.069 -7.519 18.638 1.00 92.94 122 LEU A O 1
ATOM 975 N N . GLN A 1 123 ? -2.239 -9.156 19.633 1.00 90.62 123 GLN A N 1
ATOM 976 C CA . GLN A 1 123 ? -1.550 -10.279 18.993 1.00 90.62 123 GLN A CA 1
ATOM 977 C C . GLN A 1 123 ? -1.690 -10.252 17.465 1.00 90.62 123 GLN A C 1
ATOM 979 O O . GLN A 1 123 ? -0.736 -10.564 16.755 1.00 90.62 123 GLN A O 1
ATOM 984 N N . ASP A 1 124 ? -2.856 -9.857 16.952 1.00 90.19 124 ASP A N 1
ATOM 985 C CA . ASP A 1 124 ? -3.104 -9.766 15.514 1.00 90.19 124 ASP A CA 1
ATOM 986 C C . ASP A 1 124 ? -2.449 -8.518 14.922 1.00 90.19 124 ASP A C 1
ATOM 988 O O . ASP A 1 124 ? -1.896 -8.575 13.823 1.00 90.19 124 ASP A O 1
ATOM 992 N N . ILE A 1 125 ? -2.419 -7.416 15.681 1.00 90.00 125 ILE A N 1
ATOM 993 C CA . ILE A 1 125 ? -1.672 -6.211 15.304 1.00 90.00 125 ILE A CA 1
ATOM 994 C C . ILE A 1 125 ? -0.179 -6.533 15.196 1.00 90.00 125 ILE A C 1
ATOM 996 O O . ILE A 1 125 ? 0.413 -6.227 14.168 1.00 90.00 125 ILE A O 1
ATOM 1000 N N . TRP A 1 126 ? 0.417 -7.200 16.192 1.00 87.12 126 TRP A N 1
ATOM 1001 C CA . TRP A 1 126 ? 1.832 -7.592 16.168 1.00 87.12 126 TRP A CA 1
ATOM 1002 C C . TRP A 1 126 ? 2.177 -8.477 14.973 1.00 87.12 126 TRP A C 1
ATOM 1004 O O . TRP A 1 126 ? 3.149 -8.207 14.263 1.00 87.12 126 TRP A O 1
ATOM 1014 N N . LYS A 1 127 ? 1.339 -9.485 14.695 1.00 83.19 127 LYS A N 1
ATOM 1015 C CA . LYS A 1 127 ? 1.485 -10.336 13.507 1.00 83.19 127 LYS A CA 1
ATOM 1016 C C . LYS A 1 127 ? 1.423 -9.514 12.216 1.00 83.19 127 LYS A C 1
ATOM 1018 O O . LYS A 1 127 ? 2.245 -9.722 11.329 1.00 83.19 127 LYS A O 1
ATOM 1023 N N . ALA A 1 128 ? 0.487 -8.568 12.112 1.00 83.31 128 ALA A N 1
ATOM 1024 C CA . ALA A 1 128 ? 0.313 -7.732 10.925 1.00 83.31 128 ALA A CA 1
ATOM 1025 C C . ALA A 1 128 ? 1.429 -6.687 10.741 1.00 83.31 128 ALA A C 1
ATOM 1027 O O . ALA A 1 128 ? 1.791 -6.366 9.610 1.00 83.31 128 ALA A O 1
ATOM 1028 N N . THR A 1 129 ? 1.987 -6.150 11.830 1.00 81.69 129 THR A N 1
ATOM 1029 C CA . THR A 1 129 ? 3.062 -5.146 11.787 1.00 81.69 129 THR A CA 1
ATOM 1030 C C . THR A 1 129 ? 4.458 -5.752 11.740 1.00 81.69 129 THR A C 1
ATOM 1032 O O . THR A 1 129 ? 5.422 -5.002 11.570 1.00 81.69 129 THR A O 1
ATOM 1035 N N . THR A 1 130 ? 4.587 -7.078 11.859 1.00 75.38 130 THR A N 1
ATOM 1036 C CA . THR A 1 130 ? 5.875 -7.791 11.943 1.00 75.38 130 THR A CA 1
ATOM 1037 C C . THR A 1 130 ? 6.785 -7.204 13.030 1.00 75.38 130 THR A C 1
ATOM 1039 O O . THR A 1 130 ? 7.963 -6.930 12.785 1.00 75.38 130 THR A O 1
ATOM 1042 N N . TRP A 1 131 ? 6.190 -6.909 14.191 1.00 68.31 131 TRP A N 1
ATOM 1043 C CA . TRP A 1 131 ? 6.900 -6.440 15.386 1.00 68.31 131 TRP A CA 1
ATOM 1044 C C . TRP A 1 131 ? 7.448 -7.603 16.200 1.00 68.31 131 TRP A C 1
ATOM 1046 O O . TRP A 1 131 ? 6.779 -8.660 16.228 1.00 68.31 131 TRP A O 1
#